Protein AF-A0A7Z9FLG4-F1 (afdb_monomer)

Foldseek 3Di:
DFFDQDQDDDPDPCSPPGDGDFAQVCLVVQLVVLLVVCVVCPPVDAAEGEGHDQALVSQLSSQLSAHLHYDDDPNCVVVNPCSVVRNVVSVVVVCVVVPHPDSNSNGNNVD

Sequence (111 aa):
TNTTVERPELKSKHRNESGGLSGKPLRKRSTEIIRTLYAELGTEVPIIGVGGIFNGADAYEKIRAGASAVQIYTALIFEGPGLVRKVKSELANLLEKDGFKSVAESVGADR

Solvent-accessible surface area (backbone atoms only — not comparable to full-atom values): 6204 Å² total; per-residue (Å²): 79,80,62,36,78,73,71,72,100,58,90,55,93,68,54,81,61,83,67,70,44,68,25,68,86,32,24,68,63,32,36,49,52,37,31,57,52,23,73,76,46,52,86,83,55,84,36,68,33,24,43,28,41,78,42,13,65,50,48,43,54,28,20,24,31,29,14,74,44,75,54,76,58,61,37,46,77,76,62,36,81,64,44,60,60,50,24,53,54,46,32,52,52,51,34,54,74,74,70,35,93,44,73,74,72,35,41,33,64,76,113

Radius of gyration: 14.54 Å; Cα contacts (8 Å, |Δi|>4): 172; chain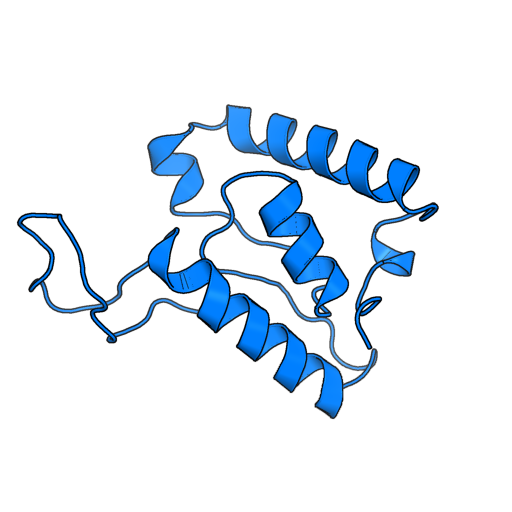s: 1; bounding box: 32×30×40 Å

Nearest PDB structures (foldseek):
  3zwt-assembly1_A  TM=9.890E-01  e=1.100E-12  Homo sapiens
  3zws-assembly1_A  TM=9.884E-01  e=1.925E-12  Homo sapiens
  8yhr-assembly1_A  TM=9.855E-01  e=1.700E-12  Homo sapiens
  4ori-assembly1_A  TM=9.824E-01  e=2.974E-12  Rattus norvegicus
  4oqv-assembly1_A  TM=9.874E-01  e=4.058E-12  Homo sapiens

Mean predicted aligned error: 2.48 Å

Structure (mmCIF, N/CA/C/O backbone):
data_AF-A0A7Z9FLG4-F1
#
_entry.id   AF-A0A7Z9FLG4-F1
#
loop_
_atom_site.group_PDB
_atom_site.id
_atom_site.type_symbol
_atom_site.label_atom_id
_atom_site.label_alt_id
_atom_site.label_comp_id
_atom_site.label_asym_id
_atom_site.label_entity_id
_atom_site.label_seq_id
_atom_site.pdbx_PDB_ins_code
_atom_site.Cartn_x
_atom_site.Cartn_y
_atom_site.Cartn_z
_atom_site.occupancy
_atom_site.B_iso_or_equiv
_atom_site.auth_seq_id
_atom_site.auth_comp_id
_atom_site.auth_asym_id
_atom_site.auth_atom_id
_atom_site.pdbx_PDB_model_num
ATOM 1 N N . THR A 1 1 ? 3.906 -7.815 1.489 1.00 90.38 1 THR A N 1
ATOM 2 C CA . THR A 1 1 ? 4.628 -9.016 1.021 1.00 90.38 1 THR A CA 1
ATOM 3 C C . THR A 1 1 ? 6.014 -8.636 0.535 1.00 90.38 1 THR A C 1
ATOM 5 O O . THR A 1 1 ? 6.251 -7.461 0.276 1.00 90.38 1 THR A O 1
ATOM 8 N N . ASN A 1 2 ? 6.910 -9.611 0.364 1.00 96.38 2 ASN A N 1
ATOM 9 C CA . ASN A 1 2 ? 8.130 -9.418 -0.427 1.00 96.38 2 ASN A CA 1
ATOM 10 C C . ASN A 1 2 ? 7.780 -9.363 -1.937 1.00 96.38 2 ASN A C 1
ATOM 12 O O . ASN A 1 2 ? 6.601 -9.371 -2.320 1.00 96.38 2 ASN A O 1
ATOM 16 N N . THR A 1 3 ? 8.805 -9.297 -2.781 1.00 93.81 3 THR A N 1
ATOM 17 C CA . THR A 1 3 ? 8.739 -9.471 -4.235 1.00 93.81 3 THR A CA 1
ATOM 18 C C . THR A 1 3 ? 8.150 -10.836 -4.627 1.00 93.81 3 THR A C 1
ATOM 20 O O . THR A 1 3 ? 8.018 -11.732 -3.791 1.00 93.81 3 THR A O 1
ATOM 23 N N . THR A 1 4 ? 7.756 -11.004 -5.893 1.00 95.56 4 THR A N 1
ATOM 24 C CA . THR A 1 4 ? 7.244 -12.287 -6.415 1.00 95.56 4 THR A CA 1
ATOM 25 C C . THR A 1 4 ? 8.097 -12.827 -7.559 1.00 95.56 4 THR A C 1
ATOM 27 O O . THR A 1 4 ? 8.640 -12.065 -8.359 1.00 95.56 4 THR A O 1
ATOM 30 N N . VAL A 1 5 ? 8.191 -14.152 -7.659 1.00 96.31 5 VAL A N 1
ATOM 31 C CA . VAL A 1 5 ? 8.789 -14.842 -8.815 1.00 96.31 5 VAL A CA 1
ATOM 32 C C . VAL A 1 5 ? 7.794 -15.004 -9.965 1.00 96.31 5 VAL A C 1
ATOM 34 O O . VAL A 1 5 ? 8.200 -15.232 -11.098 1.00 96.31 5 VAL A O 1
ATOM 37 N N . GLU A 1 6 ? 6.498 -14.824 -9.696 1.00 94.38 6 GLU A N 1
ATOM 38 C CA . GLU A 1 6 ? 5.462 -14.828 -10.727 1.00 94.38 6 GLU A CA 1
ATOM 39 C C . GLU A 1 6 ? 5.722 -13.719 -11.762 1.00 94.38 6 GLU A C 1
ATOM 41 O O . GLU A 1 6 ? 6.168 -12.609 -11.439 1.00 94.38 6 GLU A O 1
ATOM 46 N N . ARG A 1 7 ? 5.438 -14.030 -13.027 1.00 94.44 7 ARG A N 1
ATOM 47 C CA . ARG A 1 7 ? 5.521 -13.107 -14.160 1.00 94.44 7 ARG A CA 1
ATOM 48 C C . ARG A 1 7 ? 4.151 -13.061 -14.837 1.00 94.44 7 ARG A C 1
ATOM 50 O O . ARG A 1 7 ? 3.884 -13.900 -15.690 1.00 94.44 7 ARG A O 1
ATOM 57 N N . PRO A 1 8 ? 3.255 -12.142 -14.425 1.00 92.75 8 PRO A N 1
ATOM 58 C CA . PRO A 1 8 ? 2.015 -11.916 -15.159 1.00 92.75 8 PRO A CA 1
ATOM 59 C C . PRO A 1 8 ? 2.329 -11.326 -16.541 1.00 92.75 8 PRO A C 1
ATOM 61 O O . PRO A 1 8 ? 3.484 -11.043 -16.859 1.00 92.75 8 PRO A O 1
ATOM 64 N N . GLU A 1 9 ? 1.304 -11.072 -17.347 1.00 93.62 9 GLU A N 1
ATOM 65 C CA . GLU A 1 9 ? 1.475 -10.372 -18.621 1.00 93.62 9 GLU A CA 1
ATOM 66 C C . GLU A 1 9 ? 2.100 -8.979 -18.404 1.00 93.62 9 GLU A C 1
ATOM 68 O O . GLU A 1 9 ? 1.477 -8.054 -17.871 1.00 93.62 9 GLU A O 1
ATOM 73 N N . LEU A 1 10 ? 3.370 -8.833 -18.794 1.00 96.00 10 LEU A N 1
ATOM 74 C CA . LEU A 1 10 ? 4.179 -7.628 -18.617 1.00 96.00 10 LEU A CA 1
ATOM 75 C C . LEU A 1 10 ? 4.620 -7.083 -19.978 1.00 96.00 10 LEU A C 1
ATOM 77 O O . LEU A 1 10 ? 5.123 -7.812 -20.826 1.00 96.00 10 LEU A O 1
ATOM 81 N N . LYS A 1 11 ? 4.522 -5.762 -20.157 1.00 95.81 11 LYS A N 1
ATOM 82 C CA . LYS A 1 11 ? 4.887 -5.087 -21.418 1.00 95.81 11 LYS A CA 1
ATOM 83 C C . LYS A 1 11 ? 6.385 -4.799 -21.571 1.00 95.81 11 LYS A C 1
ATOM 85 O O . LYS A 1 11 ? 6.852 -4.543 -22.674 1.00 95.81 11 LYS A O 1
ATOM 90 N N . SER A 1 12 ? 7.137 -4.781 -20.470 1.00 96.25 12 SER A N 1
ATOM 91 C CA . SER A 1 12 ? 8.559 -4.416 -20.487 1.00 96.25 12 SER A CA 1
ATOM 92 C C . SER A 1 12 ? 9.393 -5.417 -21.293 1.00 96.25 12 SER A C 1
ATOM 94 O O . SER A 1 12 ? 9.144 -6.625 -21.269 1.00 96.25 12 SER A O 1
ATOM 96 N N . LYS A 1 13 ? 10.459 -4.937 -21.945 1.00 97.19 13 LYS A N 1
ATOM 97 C CA . LYS A 1 13 ? 11.471 -5.812 -22.560 1.00 97.19 13 LYS A CA 1
ATOM 98 C C . LYS A 1 13 ? 12.154 -6.730 -21.534 1.00 97.19 13 LYS A C 1
ATOM 100 O O . LYS A 1 13 ? 12.527 -7.840 -21.878 1.00 97.19 13 LYS A O 1
ATOM 105 N N . HIS A 1 14 ? 12.206 -6.306 -20.268 1.00 96.31 14 HIS A N 1
ATOM 106 C CA . HIS A 1 14 ? 12.784 -7.050 -19.141 1.00 96.31 14 HIS A CA 1
ATOM 107 C C . HIS A 1 14 ? 11.800 -8.022 -18.464 1.00 96.31 14 HIS A C 1
ATOM 109 O O . HIS A 1 14 ? 12.057 -8.507 -17.368 1.00 96.31 14 HIS A O 1
ATOM 115 N N . ARG A 1 15 ? 10.641 -8.305 -19.072 1.00 96.56 15 ARG A N 1
ATOM 116 C CA . ARG A 1 15 ? 9.606 -9.170 -18.471 1.00 96.56 15 ARG A CA 1
ATOM 117 C C . ARG A 1 15 ? 10.081 -10.585 -18.116 1.00 96.56 15 ARG A C 1
ATOM 119 O O . ARG A 1 15 ? 9.513 -11.189 -17.215 1.00 96.56 15 ARG A O 1
ATOM 126 N N . ASN A 1 16 ? 11.114 -11.079 -18.798 1.00 95.88 16 ASN A N 1
ATOM 127 C CA . ASN A 1 16 ? 11.653 -12.428 -18.624 1.00 95.88 16 ASN A CA 1
ATOM 128 C C . ASN A 1 16 ? 12.897 -12.479 -17.719 1.00 95.88 16 ASN A C 1
ATOM 130 O O . ASN A 1 16 ? 13.485 -13.546 -17.576 1.00 95.88 16 ASN A O 1
ATOM 134 N N . GLU A 1 17 ? 13.313 -11.355 -17.124 1.00 97.25 17 GLU A N 1
ATOM 135 C CA . GLU A 1 17 ? 14.431 -11.354 -16.175 1.00 97.25 17 GLU A CA 1
ATOM 136 C C . GLU A 1 17 ? 14.107 -12.229 -14.959 1.00 97.25 17 GLU A C 1
ATOM 138 O O . GLU A 1 17 ? 12.964 -12.269 -14.481 1.00 97.25 17 GLU A O 1
ATOM 143 N N . SER A 1 18 ? 15.126 -12.905 -14.433 1.00 96.81 18 SER A N 1
ATOM 144 C CA . SER A 1 18 ? 15.023 -13.693 -13.206 1.00 96.81 18 SER A CA 1
ATOM 145 C C . SER A 1 18 ? 14.929 -12.793 -11.960 1.00 96.81 18 SER A C 1
ATOM 147 O O . SER A 1 18 ? 15.049 -11.570 -12.029 1.00 96.81 18 SER A O 1
ATOM 149 N N . GLY A 1 19 ? 14.646 -13.387 -10.797 1.00 96.50 19 GLY A N 1
ATOM 150 C CA . GLY A 1 19 ? 14.568 -12.667 -9.521 1.00 96.50 19 GLY A CA 1
ATOM 151 C C . GLY A 1 19 ? 13.173 -12.139 -9.166 1.00 96.50 19 GLY A C 1
ATOM 152 O O . GLY A 1 19 ? 12.150 -12.686 -9.590 1.00 96.50 19 GLY A O 1
ATOM 153 N N . GLY A 1 20 ? 13.119 -11.094 -8.341 1.00 97.25 20 GLY A N 1
ATOM 154 C CA . GLY A 1 20 ? 11.879 -10.582 -7.755 1.00 97.25 20 GLY A CA 1
ATOM 155 C C . GLY A 1 20 ? 11.208 -9.464 -8.560 1.00 97.25 20 GLY A C 1
ATOM 156 O O . GLY A 1 20 ? 11.785 -8.397 -8.756 1.00 97.25 20 GLY A O 1
ATOM 157 N N . LEU A 1 21 ? 9.945 -9.657 -8.946 1.00 97.44 21 LEU A N 1
ATOM 158 C CA . LEU A 1 21 ? 9.074 -8.601 -9.468 1.00 97.44 21 LEU A CA 1
ATOM 159 C C . LEU A 1 21 ? 8.473 -7.794 -8.308 1.00 97.44 21 LEU A C 1
ATOM 161 O O . LEU A 1 21 ? 8.082 -8.358 -7.285 1.00 97.44 21 LEU A O 1
ATOM 165 N N . SER A 1 22 ? 8.374 -6.475 -8.488 1.00 97.75 22 SER A N 1
ATOM 166 C CA . SER A 1 22 ? 7.817 -5.520 -7.517 1.00 97.75 22 SER A CA 1
ATOM 167 C C . SER A 1 22 ? 6.849 -4.532 -8.182 1.00 97.75 22 SER A C 1
ATOM 169 O O . SER A 1 22 ? 6.650 -4.551 -9.395 1.00 97.75 22 SER A O 1
ATOM 171 N N . GLY A 1 23 ? 6.253 -3.630 -7.397 1.00 97.25 23 GLY A N 1
ATOM 172 C CA . GLY A 1 23 ? 5.436 -2.528 -7.916 1.00 97.25 23 GLY A CA 1
ATOM 173 C C . GLY A 1 23 ? 3.992 -2.903 -8.244 1.00 97.25 23 GLY A C 1
ATOM 174 O O . GLY A 1 23 ? 3.428 -3.812 -7.636 1.00 97.25 23 GLY A O 1
ATOM 175 N N . LYS A 1 24 ? 3.374 -2.161 -9.178 1.00 96.88 24 LYS A N 1
ATOM 176 C CA . LYS A 1 24 ? 1.938 -2.264 -9.519 1.00 96.88 24 LYS A CA 1
ATOM 177 C C . LYS A 1 24 ? 1.442 -3.700 -9.762 1.00 96.88 24 LYS A C 1
ATOM 179 O O . LYS A 1 24 ? 0.364 -4.006 -9.255 1.00 96.88 24 LYS A O 1
ATOM 184 N N . PRO A 1 25 ? 2.190 -4.600 -10.439 1.00 96.75 25 PRO A N 1
ATOM 185 C CA . PRO A 1 25 ? 1.741 -5.980 -10.640 1.00 96.75 25 PRO A CA 1
ATOM 186 C C . PRO A 1 25 ? 1.452 -6.746 -9.339 1.00 96.75 25 PRO A C 1
ATOM 188 O O . PRO A 1 25 ? 0.640 -7.665 -9.338 1.00 96.75 25 PRO A O 1
ATOM 191 N N . LEU A 1 26 ? 2.067 -6.357 -8.214 1.00 96.88 26 LEU A N 1
ATOM 192 C CA . LEU A 1 26 ? 1.871 -7.019 -6.922 1.00 96.88 26 LEU A CA 1
ATOM 193 C C . LEU A 1 26 ? 0.645 -6.514 -6.160 1.00 96.88 26 LEU A C 1
ATOM 195 O O . LEU A 1 26 ? 0.293 -7.136 -5.158 1.00 96.88 26 LEU A O 1
ATOM 199 N N . ARG A 1 27 ? 0.006 -5.407 -6.572 1.00 97.62 27 ARG A N 1
ATOM 200 C CA . ARG A 1 27 ? -1.031 -4.731 -5.768 1.00 97.62 27 ARG A CA 1
ATOM 201 C C . ARG A 1 27 ? -2.137 -5.699 -5.347 1.00 97.62 27 ARG A C 1
ATOM 203 O O . ARG A 1 27 ? -2.296 -5.938 -4.155 1.00 97.62 27 ARG A O 1
ATOM 210 N N . LYS A 1 28 ? -2.805 -6.332 -6.320 1.00 96.94 28 LYS A N 1
ATOM 211 C CA . LYS A 1 28 ? -3.923 -7.261 -6.078 1.00 96.94 28 LYS A CA 1
ATOM 212 C C . LYS A 1 28 ? -3.517 -8.428 -5.171 1.00 96.94 28 LYS A C 1
ATOM 214 O O . LYS A 1 28 ? -4.126 -8.634 -4.130 1.00 96.94 28 LYS A O 1
ATOM 219 N N . ARG A 1 29 ? -2.450 -9.150 -5.533 1.00 96.94 29 ARG A N 1
ATOM 220 C CA . ARG A 1 29 ? -1.968 -10.331 -4.791 1.00 96.94 29 ARG A CA 1
ATOM 221 C C . ARG A 1 29 ? -1.572 -9.989 -3.356 1.00 96.94 29 ARG A C 1
ATOM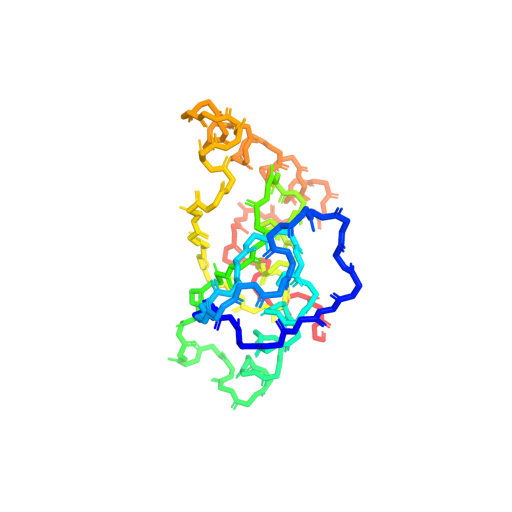 223 O O . ARG A 1 29 ? -1.925 -10.702 -2.428 1.00 96.94 29 ARG A O 1
ATOM 230 N N . SER A 1 30 ? -0.844 -8.891 -3.167 1.00 98.06 30 SER A N 1
ATOM 231 C CA . SER A 1 30 ? -0.403 -8.479 -1.832 1.00 98.06 30 SER A CA 1
ATOM 232 C C . SER A 1 30 ? -1.547 -7.970 -0.958 1.00 98.06 30 SER A C 1
ATOM 234 O O . SER A 1 30 ? -1.478 -8.149 0.251 1.00 98.06 30 SER A O 1
ATOM 236 N N . THR A 1 31 ? -2.582 -7.348 -1.532 1.00 98.50 31 THR A N 1
ATOM 237 C CA . THR A 1 31 ? -3.804 -6.983 -0.796 1.00 98.50 31 THR A CA 1
ATOM 238 C C . THR A 1 31 ? -4.586 -8.229 -0.384 1.00 98.50 31 THR A C 1
ATOM 240 O O . THR A 1 31 ? -5.015 -8.311 0.760 1.00 98.50 31 THR A O 1
ATOM 243 N N . GLU A 1 32 ? -4.702 -9.228 -1.263 1.00 98.00 32 GLU A N 1
ATOM 244 C CA . GLU A 1 32 ? -5.383 -10.485 -0.925 1.00 98.00 32 GLU A CA 1
ATOM 245 C C . GLU A 1 32 ? -4.684 -11.228 0.216 1.00 98.00 32 GLU A C 1
ATOM 247 O O . GLU A 1 32 ? -5.325 -11.626 1.178 1.00 98.00 32 GLU A O 1
ATOM 252 N N . ILE A 1 33 ? -3.351 -11.309 0.182 1.00 97.88 33 ILE A N 1
ATOM 253 C CA . ILE A 1 33 ? -2.577 -11.918 1.272 1.00 97.88 33 ILE A CA 1
ATOM 254 C C . ILE A 1 33 ? -2.802 -11.185 2.602 1.00 97.88 33 ILE A C 1
ATOM 256 O O . ILE A 1 33 ? -2.899 -11.834 3.637 1.00 97.88 33 ILE A O 1
ATOM 260 N N . ILE A 1 34 ? -2.896 -9.849 2.592 1.00 98.44 34 ILE A N 1
ATOM 261 C CA . ILE A 1 34 ? -3.224 -9.080 3.804 1.00 98.44 34 ILE A CA 1
ATOM 262 C C . ILE A 1 34 ? -4.605 -9.485 4.323 1.00 98.44 34 ILE A C 1
ATOM 264 O O . ILE A 1 34 ? -4.723 -9.766 5.509 1.00 98.44 34 ILE A O 1
ATOM 268 N N . ARG A 1 35 ? -5.611 -9.573 3.444 1.00 98.19 35 ARG A N 1
ATOM 269 C CA . ARG A 1 35 ? -6.975 -9.977 3.810 1.00 98.19 35 ARG A CA 1
ATOM 270 C C . ARG A 1 35 ? -7.008 -11.368 4.436 1.00 98.19 35 ARG A C 1
ATOM 272 O O . ARG A 1 35 ? -7.587 -11.529 5.505 1.00 98.19 35 ARG A O 1
ATOM 279 N N . THR A 1 36 ? -6.350 -12.345 3.809 1.00 97.94 36 THR A N 1
ATOM 280 C CA . THR A 1 36 ? -6.259 -13.717 4.329 1.00 97.94 36 THR A CA 1
ATOM 281 C C . THR A 1 36 ? -5.572 -13.753 5.691 1.00 97.94 36 THR A C 1
ATOM 283 O O . THR A 1 36 ? -6.114 -14.314 6.634 1.00 97.94 36 THR A O 1
ATOM 286 N N . LEU A 1 37 ? -4.401 -13.120 5.825 1.00 97.50 37 LEU A N 1
ATOM 287 C CA . LEU A 1 37 ? -3.667 -13.106 7.092 1.00 97.50 37 LEU A CA 1
ATOM 288 C C . LEU A 1 37 ? -4.449 -12.400 8.190 1.00 97.50 37 LEU A C 1
ATOM 290 O O . LEU A 1 37 ? -4.472 -12.867 9.321 1.00 97.50 37 LEU A O 1
ATOM 294 N N . TYR A 1 38 ? -5.093 -11.284 7.860 1.00 97.94 38 TYR A N 1
ATOM 295 C CA . TYR A 1 38 ? -5.911 -10.570 8.815 1.00 97.94 38 TYR A CA 1
ATOM 296 C C . TYR A 1 38 ? -7.039 -11.493 9.288 1.00 97.94 38 TYR A C 1
ATOM 298 O O . TYR A 1 38 ? -7.150 -11.696 10.494 1.00 97.94 38 TYR A O 1
ATOM 306 N N . ALA A 1 39 ? -7.816 -12.107 8.385 1.00 97.31 39 ALA A N 1
ATOM 307 C CA . ALA A 1 39 ? -8.916 -13.016 8.734 1.00 97.31 39 ALA A CA 1
ATOM 308 C C . ALA A 1 39 ? -8.529 -14.077 9.783 1.00 97.31 39 ALA A C 1
ATOM 310 O O . ALA A 1 39 ? -9.286 -14.273 10.730 1.00 97.31 39 ALA A O 1
ATOM 311 N N . GLU A 1 40 ? -7.330 -14.654 9.666 1.00 97.06 40 GLU A N 1
ATOM 312 C CA . GLU A 1 40 ? -6.797 -15.648 10.608 1.00 97.06 40 GLU A CA 1
ATOM 313 C C . GLU A 1 40 ? -6.259 -15.040 11.917 1.00 97.06 40 GLU A C 1
ATOM 315 O O . GLU A 1 40 ? -6.452 -15.602 12.990 1.00 97.06 40 GLU A O 1
ATOM 320 N N . LEU A 1 41 ? -5.568 -13.897 11.848 1.00 95.94 41 LEU A N 1
ATOM 321 C CA . LEU A 1 41 ? -4.817 -13.333 12.982 1.00 95.94 41 LEU A CA 1
ATOM 322 C C . LEU A 1 41 ? -5.598 -12.293 13.799 1.00 95.94 41 LEU A C 1
ATOM 324 O O . LEU A 1 41 ? -5.181 -11.907 14.891 1.00 95.94 41 LEU A O 1
ATOM 328 N N . GLY A 1 42 ? -6.703 -11.778 13.260 1.00 93.06 42 GLY A N 1
ATOM 329 C CA . GLY A 1 42 ? -7.457 -10.702 13.897 1.00 93.06 42 GLY A CA 1
ATOM 330 C C . GLY A 1 42 ? -6.606 -9.449 14.132 1.00 93.06 42 GLY A C 1
ATOM 331 O O . GLY A 1 42 ? -5.776 -9.064 13.309 1.00 93.06 42 GLY A O 1
ATOM 332 N N . THR A 1 43 ? -6.833 -8.798 15.270 1.00 93.25 43 THR A N 1
ATOM 333 C CA . THR A 1 43 ? -6.097 -7.603 15.713 1.00 93.25 43 THR A CA 1
ATOM 334 C C . THR A 1 43 ? -4.866 -7.923 16.563 1.00 93.25 43 THR A C 1
ATOM 336 O O . THR A 1 43 ? -4.168 -7.000 16.973 1.00 93.25 43 THR A O 1
ATOM 339 N N . GLU A 1 44 ? -4.598 -9.198 16.855 1.00 94.75 44 GLU A N 1
ATOM 340 C CA . GLU A 1 44 ? -3.512 -9.602 17.759 1.00 94.75 44 GLU A CA 1
ATOM 341 C C . GLU A 1 44 ? -2.129 -9.412 17.128 1.00 94.75 44 GLU A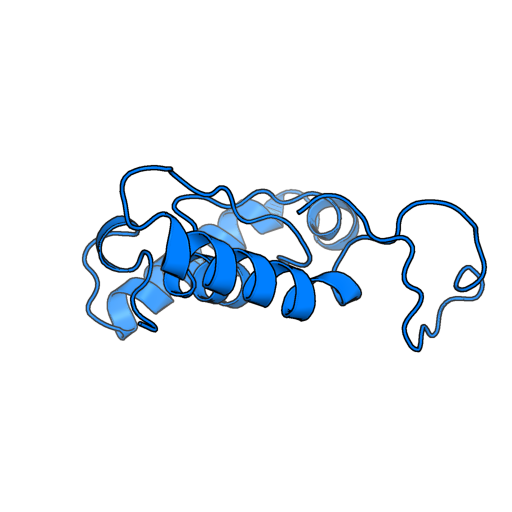 C 1
ATOM 343 O O . GLU A 1 44 ? -1.157 -9.115 17.823 1.00 94.75 44 GLU A O 1
ATOM 348 N N . VAL A 1 45 ? -2.041 -9.536 15.799 1.00 96.44 45 VAL A N 1
ATOM 349 C CA . VAL A 1 45 ? -0.792 -9.392 15.046 1.00 96.44 45 VAL A CA 1
ATOM 350 C C . VAL A 1 45 ? -0.907 -8.229 14.055 1.00 96.44 45 VAL A C 1
ATOM 352 O O . VAL A 1 45 ? -1.595 -8.356 13.040 1.00 96.44 45 VAL A O 1
ATOM 355 N N . PRO A 1 46 ? -0.220 -7.094 14.291 1.00 96.75 46 PRO A N 1
ATOM 356 C CA . PRO A 1 46 ? -0.222 -5.970 13.361 1.00 96.75 46 PRO A CA 1
ATOM 357 C C . PRO A 1 46 ? 0.394 -6.342 12.008 1.00 96.75 46 PRO A C 1
ATOM 359 O O . PRO A 1 46 ? 1.516 -6.847 11.932 1.00 96.75 46 PRO A O 1
ATOM 362 N N . ILE A 1 47 ? -0.312 -6.031 10.920 1.00 98.44 47 ILE A N 1
ATOM 363 C CA . ILE A 1 47 ? 0.151 -6.310 9.556 1.00 98.44 47 ILE A CA 1
ATOM 364 C C . ILE A 1 47 ? 0.692 -5.030 8.920 1.00 98.44 47 ILE A C 1
ATOM 366 O O . ILE A 1 47 ? 0.010 -4.008 8.863 1.00 98.44 47 ILE A O 1
ATOM 370 N N . ILE A 1 48 ? 1.902 -5.094 8.362 1.00 98.56 48 ILE A N 1
ATOM 371 C CA . ILE A 1 48 ? 2.451 -4.023 7.521 1.00 98.56 48 ILE A CA 1
ATOM 372 C C . ILE A 1 48 ? 2.233 -4.382 6.046 1.00 98.56 48 ILE A C 1
ATOM 374 O O . ILE A 1 48 ? 2.803 -5.339 5.513 1.00 98.56 48 ILE A O 1
ATOM 378 N N . GLY A 1 49 ? 1.396 -3.600 5.368 1.00 98.06 49 GLY A N 1
ATOM 379 C 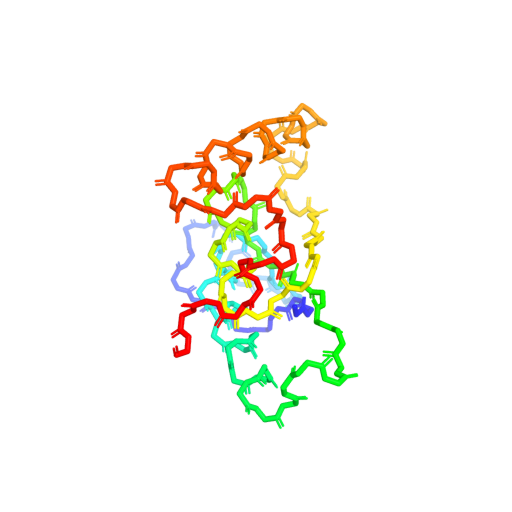CA . GLY A 1 49 ? 1.033 -3.792 3.972 1.00 98.06 49 GLY A CA 1
ATOM 380 C C . GLY A 1 49 ? 2.123 -3.318 3.012 1.00 98.06 49 GLY A C 1
ATOM 381 O O . GLY A 1 49 ? 2.521 -2.157 3.014 1.00 98.06 49 GLY A O 1
ATOM 382 N N . VAL A 1 50 ? 2.586 -4.206 2.133 1.00 98.00 50 VAL A N 1
ATOM 383 C CA . VAL A 1 50 ? 3.653 -3.902 1.161 1.00 98.00 50 VAL A CA 1
ATOM 384 C C . VAL A 1 50 ? 3.320 -4.523 -0.185 1.00 98.00 50 VAL A C 1
ATOM 386 O O . VAL A 1 50 ? 2.936 -5.694 -0.226 1.00 98.00 50 VAL A O 1
ATOM 389 N N . GLY A 1 51 ? 3.513 -3.762 -1.264 1.00 97.81 51 GLY A N 1
ATOM 390 C CA . GLY A 1 51 ? 3.375 -4.228 -2.647 1.00 97.81 51 GLY A CA 1
ATOM 391 C C . GLY A 1 51 ? 2.400 -3.381 -3.465 1.00 97.81 51 GLY A C 1
ATOM 392 O O . GLY A 1 51 ? 1.199 -3.404 -3.224 1.00 97.81 51 GLY A O 1
ATOM 393 N N . GLY A 1 52 ? 2.919 -2.652 -4.456 1.00 97.88 52 GLY A N 1
ATOM 394 C CA . GLY A 1 52 ? 2.092 -1.954 -5.448 1.00 97.88 52 GLY A CA 1
ATOM 395 C C . GLY A 1 52 ? 1.300 -0.747 -4.941 1.00 97.88 52 GLY A C 1
ATOM 396 O O . GLY A 1 52 ? 0.193 -0.541 -5.416 1.00 97.88 52 GLY A O 1
ATOM 397 N N . ILE A 1 53 ? 1.860 0.043 -4.019 1.00 98.62 53 ILE A N 1
ATOM 398 C CA . ILE A 1 53 ? 1.224 1.242 -3.446 1.00 98.62 53 ILE A CA 1
ATOM 399 C C . ILE A 1 53 ? 1.766 2.492 -4.144 1.00 98.62 53 ILE A C 1
ATOM 401 O O . ILE A 1 53 ? 2.938 2.822 -3.964 1.00 98.62 53 ILE A O 1
ATOM 405 N N . PHE A 1 54 ? 0.939 3.156 -4.952 1.00 98.56 54 PHE A N 1
ATOM 406 C CA . PHE A 1 54 ? 1.307 4.325 -5.766 1.00 98.56 54 PHE A CA 1
ATOM 407 C C . PHE A 1 54 ? 0.463 5.572 -5.462 1.00 98.56 54 PHE A C 1
ATOM 409 O O . PHE A 1 54 ? 0.733 6.641 -6.005 1.00 98.56 54 PHE A O 1
ATOM 416 N N . ASN A 1 55 ? -0.567 5.453 -4.629 1.00 98.62 55 ASN A N 1
ATOM 417 C CA . ASN A 1 55 ? -1.461 6.546 -4.250 1.00 98.62 55 ASN A CA 1
ATOM 418 C C . ASN A 1 55 ? -2.162 6.225 -2.912 1.00 98.62 55 ASN A C 1
ATOM 420 O O . ASN A 1 55 ? -1.978 5.141 -2.347 1.00 98.62 55 ASN A O 1
ATOM 424 N N . GLY A 1 56 ? -2.939 7.176 -2.390 1.00 98.62 56 GLY A N 1
ATOM 425 C CA . GLY A 1 56 ? -3.687 7.016 -1.143 1.00 98.62 56 GLY A CA 1
ATOM 426 C C . GLY A 1 56 ? -4.771 5.947 -1.213 1.00 98.62 56 GLY A C 1
ATOM 427 O O . GLY A 1 56 ? -4.977 5.258 -0.222 1.00 98.62 56 GLY A O 1
ATOM 428 N N . ALA A 1 57 ? -5.399 5.733 -2.373 1.00 98.75 57 ALA A N 1
ATOM 429 C CA . ALA A 1 57 ? -6.399 4.677 -2.545 1.00 98.75 57 ALA A CA 1
ATOM 430 C C . ALA A 1 57 ? -5.781 3.274 -2.437 1.00 98.75 57 ALA A C 1
ATOM 432 O O . ALA A 1 57 ? -6.357 2.407 -1.789 1.00 98.75 57 ALA A O 1
ATOM 433 N N . ASP A 1 58 ? -4.579 3.061 -2.981 1.00 98.75 58 ASP A N 1
ATOM 434 C CA . ASP A 1 58 ? -3.853 1.793 -2.833 1.00 98.75 58 ASP A CA 1
ATOM 435 C C . ASP A 1 58 ? -3.469 1.533 -1.365 1.00 98.75 58 ASP A C 1
ATOM 437 O O . ASP A 1 58 ? -3.507 0.396 -0.891 1.00 98.75 58 ASP A O 1
ATOM 441 N N . ALA A 1 59 ? -3.068 2.582 -0.636 1.00 98.81 59 ALA A N 1
ATOM 442 C CA . ALA A 1 59 ? -2.772 2.477 0.792 1.00 98.81 59 ALA A CA 1
ATOM 443 C C . ALA A 1 59 ? -4.044 2.171 1.592 1.00 98.81 59 ALA A C 1
ATOM 445 O O . ALA A 1 59 ? -4.039 1.281 2.441 1.00 98.81 59 ALA A O 1
ATOM 446 N N . TYR A 1 60 ? -5.131 2.872 1.277 1.00 98.81 60 TYR A N 1
ATOM 447 C CA . TYR A 1 60 ? -6.424 2.719 1.924 1.00 98.81 60 TYR A CA 1
ATOM 448 C C . TYR A 1 60 ? -7.012 1.322 1.715 1.00 98.81 60 TYR A C 1
ATOM 450 O O . TYR A 1 60 ? -7.415 0.686 2.681 1.00 98.81 60 TYR A O 1
ATOM 458 N N . GLU A 1 61 ? -6.950 0.789 0.491 1.00 98.69 61 GLU A N 1
ATOM 459 C CA . GLU A 1 61 ? -7.357 -0.585 0.163 1.00 98.69 61 GLU A CA 1
ATOM 460 C C . GLU A 1 61 ? -6.626 -1.613 1.042 1.00 98.69 61 GLU A C 1
ATOM 462 O O . GLU A 1 61 ? -7.232 -2.548 1.561 1.00 98.69 61 GLU A O 1
ATOM 467 N N . LYS A 1 62 ? -5.316 -1.441 1.256 1.00 98.75 62 LYS A N 1
ATOM 468 C CA . LYS A 1 62 ? -4.545 -2.346 2.121 1.00 98.75 62 LYS A CA 1
ATOM 469 C C . LYS A 1 62 ? -4.904 -2.208 3.591 1.00 98.75 62 LYS A C 1
ATOM 471 O O . LYS A 1 62 ? -4.922 -3.216 4.293 1.00 98.75 62 LYS A O 1
ATOM 476 N N . ILE A 1 63 ? -5.159 -0.986 4.052 1.00 98.75 63 ILE A N 1
ATOM 477 C CA . ILE A 1 63 ? -5.559 -0.727 5.435 1.00 98.75 63 ILE A CA 1
ATOM 478 C C . ILE A 1 63 ? -6.919 -1.370 5.710 1.00 98.75 63 ILE A C 1
ATOM 480 O O . ILE A 1 63 ? -7.036 -2.180 6.629 1.00 98.75 63 ILE A O 1
ATOM 484 N N . ARG A 1 64 ? -7.905 -1.127 4.841 1.00 98.62 64 ARG A N 1
ATOM 485 C CA . ARG A 1 64 ? -9.231 -1.756 4.916 1.00 98.62 64 ARG A CA 1
ATOM 486 C C . ARG A 1 64 ? -9.186 -3.278 4.817 1.00 98.62 64 ARG A C 1
ATOM 488 O O . ARG A 1 64 ? -9.968 -3.949 5.481 1.00 98.62 64 ARG A O 1
ATOM 495 N N . ALA A 1 65 ? -8.223 -3.834 4.082 1.00 98.50 65 ALA A N 1
ATOM 496 C CA . ALA A 1 65 ? -7.983 -5.276 4.050 1.00 98.50 65 ALA A CA 1
ATOM 497 C C . ALA A 1 65 ? -7.373 -5.842 5.350 1.00 98.50 65 ALA A C 1
ATOM 499 O O . ALA A 1 65 ? -7.397 -7.056 5.534 1.00 98.50 65 ALA A O 1
ATOM 500 N N . GLY A 1 66 ? -6.817 -5.006 6.236 1.00 98.31 66 GLY A N 1
ATOM 501 C CA . GLY A 1 66 ? -6.265 -5.433 7.529 1.00 98.31 66 GLY A CA 1
ATOM 502 C C . GLY A 1 66 ? -4.872 -4.908 7.876 1.00 98.31 66 GLY A C 1
ATOM 503 O O . GLY A 1 66 ? -4.342 -5.245 8.932 1.00 98.31 66 GLY A O 1
ATOM 504 N N . ALA A 1 67 ? -4.239 -4.107 7.016 1.00 98.56 67 ALA A N 1
ATOM 505 C CA . ALA A 1 67 ? -2.928 -3.543 7.325 1.00 98.56 67 ALA A CA 1
ATOM 506 C C . ALA A 1 67 ? -3.027 -2.377 8.325 1.00 98.56 67 ALA A C 1
ATOM 508 O O . ALA A 1 67 ? -3.779 -1.431 8.124 1.00 98.56 67 ALA A O 1
ATOM 509 N N . SER A 1 68 ? -2.192 -2.385 9.360 1.00 98.31 68 SER A N 1
ATOM 510 C CA . SER A 1 68 ? -2.077 -1.284 10.329 1.00 98.31 68 SER A CA 1
ATOM 511 C C . SER A 1 68 ? -1.168 -0.153 9.831 1.00 98.31 68 SER A C 1
ATOM 513 O O . SER A 1 68 ? -1.265 0.983 10.285 1.00 98.31 68 SER A O 1
ATOM 515 N N . ALA A 1 69 ? -0.265 -0.461 8.899 1.00 98.31 69 ALA A N 1
ATOM 516 C CA . ALA A 1 69 ? 0.640 0.490 8.260 1.00 98.31 69 ALA A CA 1
ATOM 517 C C . ALA A 1 69 ? 1.000 0.018 6.846 1.00 98.31 69 ALA A C 1
ATOM 519 O O . ALA A 1 69 ? 0.755 -1.134 6.487 1.00 98.31 69 ALA A O 1
ATOM 520 N N . VAL A 1 70 ? 1.624 0.887 6.047 1.00 98.62 70 VAL A N 1
ATOM 521 C CA . VAL A 1 70 ? 2.069 0.552 4.688 1.00 98.62 70 VAL A CA 1
ATOM 522 C C . VAL A 1 70 ? 3.531 0.917 4.435 1.00 98.62 70 VAL A C 1
ATOM 524 O O . VAL A 1 70 ? 4.035 1.894 4.983 1.00 98.62 70 VAL A O 1
ATOM 527 N N . GLN A 1 71 ? 4.207 0.157 3.567 1.00 98.56 71 GLN A N 1
ATOM 528 C CA . GLN A 1 71 ? 5.555 0.470 3.073 1.00 98.56 71 GLN A CA 1
ATOM 529 C C . GLN A 1 71 ? 5.558 0.692 1.563 1.00 98.56 71 GLN A C 1
ATOM 531 O O . GLN A 1 71 ? 4.894 -0.012 0.796 1.00 98.56 71 GLN A O 1
ATOM 536 N N . ILE A 1 72 ? 6.371 1.653 1.132 1.00 98.12 72 ILE A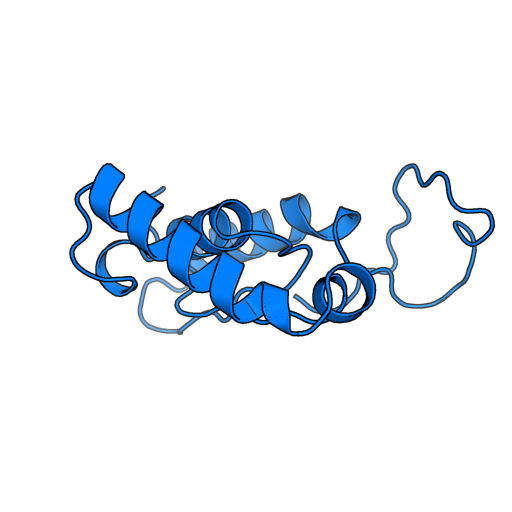 N 1
ATOM 537 C CA . ILE A 1 72 ? 6.475 2.082 -0.258 1.00 98.12 72 ILE A CA 1
ATOM 538 C C . ILE A 1 72 ? 7.939 1.985 -0.683 1.00 98.12 72 ILE A C 1
ATOM 540 O O . ILE A 1 72 ? 8.815 2.519 -0.014 1.00 98.12 72 ILE A O 1
ATOM 544 N N . TYR A 1 73 ? 8.191 1.316 -1.810 1.00 98.00 73 TYR A N 1
ATOM 545 C CA . TYR A 1 73 ? 9.513 1.270 -2.440 1.00 98.00 73 TYR A CA 1
ATOM 546 C C . TYR A 1 73 ? 9.397 1.614 -3.920 1.00 98.00 73 TYR A C 1
ATOM 548 O O . TYR A 1 73 ? 9.726 2.724 -4.317 1.00 98.00 73 TYR A O 1
ATOM 556 N N . THR A 1 74 ? 8.906 0.689 -4.752 1.00 98.06 74 THR A N 1
ATOM 557 C CA . THR A 1 74 ? 8.924 0.838 -6.217 1.00 98.06 74 THR A CA 1
ATOM 558 C C . THR A 1 74 ? 8.312 2.155 -6.688 1.00 98.06 74 THR A C 1
ATOM 560 O O . THR A 1 74 ? 8.849 2.779 -7.590 1.00 98.06 74 THR A O 1
ATOM 563 N N . ALA A 1 75 ? 7.229 2.612 -6.059 1.00 98.12 75 ALA A N 1
ATOM 564 C CA . ALA A 1 75 ? 6.585 3.862 -6.434 1.00 98.12 75 ALA A CA 1
ATOM 565 C C . ALA A 1 75 ? 7.448 5.108 -6.170 1.00 98.12 75 ALA A C 1
ATOM 567 O O . ALA A 1 75 ? 7.358 6.049 -6.945 1.00 98.12 75 ALA A O 1
ATOM 568 N N . LEU A 1 76 ? 8.335 5.108 -5.165 1.00 98.19 76 LEU A N 1
ATOM 569 C CA . LEU A 1 76 ? 9.265 6.225 -4.936 1.00 98.19 76 LEU A CA 1
ATOM 570 C C . LEU A 1 76 ? 10.238 6.409 -6.106 1.00 98.19 76 LEU A C 1
ATOM 572 O O . LEU A 1 76 ? 10.608 7.536 -6.413 1.00 98.19 76 LEU A O 1
ATOM 576 N N . ILE A 1 77 ? 10.616 5.316 -6.777 1.00 98.25 77 ILE A N 1
ATOM 577 C CA . ILE A 1 77 ? 11.490 5.359 -7.957 1.00 98.25 77 ILE A CA 1
ATOM 578 C C . ILE A 1 77 ? 10.788 6.071 -9.125 1.00 98.25 77 ILE A C 1
ATOM 580 O O . ILE A 1 77 ? 11.436 6.785 -9.882 1.00 98.25 77 ILE A O 1
ATOM 584 N N . PHE A 1 78 ? 9.471 5.889 -9.271 1.00 97.62 78 PHE A N 1
ATOM 585 C CA . PHE A 1 78 ? 8.696 6.443 -10.389 1.00 97.62 78 PHE A CA 1
ATOM 586 C C . PHE A 1 78 ? 8.121 7.837 -10.112 1.00 97.62 78 PHE A C 1
ATOM 588 O O . PHE A 1 78 ? 8.105 8.677 -11.003 1.00 97.62 78 PHE A O 1
ATOM 595 N N . GLU A 1 79 ? 7.634 8.074 -8.896 1.00 97.88 79 GLU A N 1
ATOM 596 C CA . GLU A 1 79 ? 6.860 9.269 -8.526 1.00 97.88 79 GLU A CA 1
ATOM 597 C C . GLU A 1 79 ? 7.692 10.277 -7.707 1.00 97.88 79 GLU A C 1
ATOM 599 O O . GLU A 1 79 ? 7.250 11.393 -7.432 1.00 97.88 79 GLU A O 1
ATOM 604 N N . GLY A 1 80 ? 8.900 9.886 -7.284 1.00 98.12 80 GLY A N 1
ATOM 605 C CA . GLY A 1 80 ? 9.777 10.698 -6.447 1.00 98.12 80 GLY A CA 1
ATOM 606 C C . GLY A 1 80 ? 9.301 10.844 -4.991 1.00 98.12 80 GLY A C 1
ATOM 607 O O . GLY A 1 80 ? 8.290 10.269 -4.574 1.00 98.12 80 GLY A O 1
ATOM 608 N N . PRO A 1 81 ? 10.021 11.634 -4.172 1.00 96.69 81 PRO A N 1
ATOM 609 C CA . PRO A 1 81 ? 9.751 11.761 -2.735 1.00 96.69 81 PRO A CA 1
ATOM 610 C C . PRO A 1 81 ? 8.418 12.458 -2.414 1.00 96.69 81 PRO A C 1
ATOM 612 O O . PRO A 1 81 ? 7.837 12.221 -1.353 1.00 96.69 81 PRO A O 1
ATOM 615 N N . GLY A 1 82 ? 7.890 13.276 -3.335 1.00 98.19 82 GLY A N 1
ATOM 616 C CA . GLY A 1 82 ? 6.591 13.947 -3.187 1.00 98.19 82 GLY A CA 1
ATOM 617 C C . GLY A 1 82 ? 5.410 12.980 -3.038 1.00 98.19 82 GLY A C 1
ATOM 618 O O . GLY A 1 82 ? 4.380 13.347 -2.463 1.00 98.19 82 GLY A O 1
ATOM 619 N N . LEU A 1 83 ? 5.588 11.725 -3.465 1.00 98.38 83 LEU A N 1
ATOM 620 C CA . LEU A 1 83 ? 4.616 10.647 -3.318 1.00 98.38 83 LEU A CA 1
ATOM 621 C C . LEU A 1 83 ? 4.120 10.486 -1.878 1.00 98.38 83 LEU A C 1
ATOM 623 O O . LEU A 1 83 ? 2.927 10.294 -1.663 1.00 98.38 83 LEU A O 1
ATOM 627 N N . VAL A 1 84 ? 5.005 10.592 -0.884 1.00 98.00 84 VAL A N 1
ATOM 628 C CA . VAL A 1 84 ? 4.628 10.370 0.522 1.00 98.00 84 VAL A CA 1
ATOM 629 C C . VAL A 1 84 ? 3.586 11.393 0.975 1.00 98.00 84 VAL A C 1
ATOM 631 O O . VAL A 1 84 ? 2.600 11.035 1.617 1.00 98.00 84 VAL A O 1
ATOM 634 N N . ARG A 1 85 ? 3.764 12.668 0.601 1.00 98.56 85 ARG A N 1
ATOM 635 C CA . ARG A 1 85 ? 2.799 13.728 0.921 1.00 98.56 85 ARG A CA 1
ATOM 636 C C . ARG A 1 85 ? 1.464 13.479 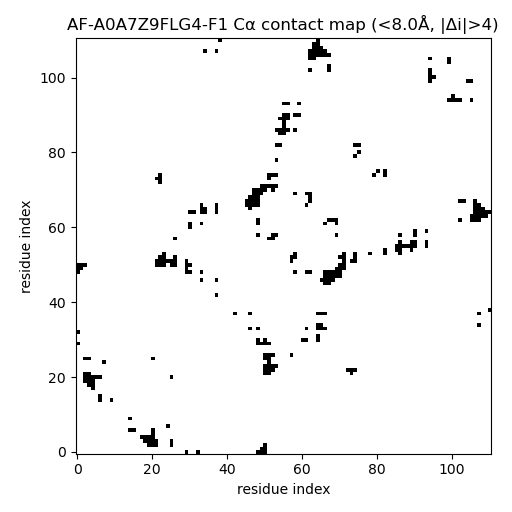0.222 1.00 98.56 85 ARG A C 1
ATOM 638 O O . ARG A 1 85 ? 0.429 13.573 0.873 1.00 98.56 85 ARG A O 1
ATOM 645 N N . LYS A 1 86 ? 1.502 13.114 -1.063 1.00 98.62 86 LYS A N 1
ATOM 646 C CA . LYS A 1 86 ? 0.311 12.787 -1.856 1.00 98.62 86 LYS A CA 1
ATOM 647 C C . LYS A 1 86 ? -0.493 11.648 -1.223 1.00 98.62 86 LYS A C 1
ATOM 649 O O . LYS A 1 86 ? -1.673 11.828 -0.947 1.00 98.62 86 LYS A O 1
ATOM 654 N N . VAL A 1 87 ? 0.160 10.523 -0.921 1.00 98.69 87 VAL A N 1
ATOM 655 C CA . VAL A 1 87 ? -0.473 9.347 -0.301 1.00 98.69 87 VAL A CA 1
ATOM 656 C C . VAL A 1 87 ? -1.126 9.717 1.028 1.00 98.69 87 VAL A C 1
ATOM 658 O O . VAL A 1 87 ? -2.265 9.332 1.264 1.00 98.69 87 VAL A O 1
ATOM 661 N N . LYS A 1 88 ? -0.443 10.495 1.879 1.00 98.62 88 LYS A N 1
ATOM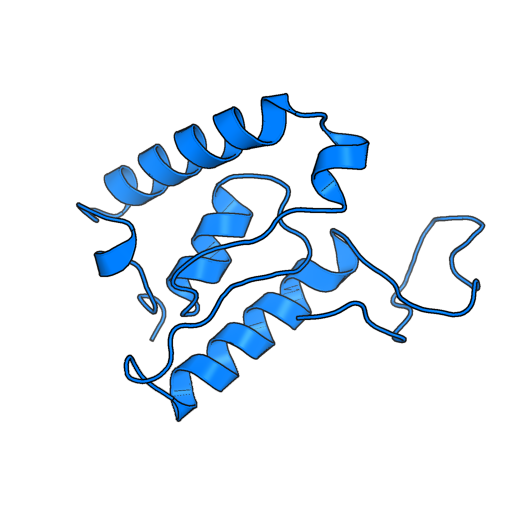 662 C CA . LYS A 1 88 ? -1.000 10.938 3.167 1.00 98.62 88 LYS A CA 1
ATOM 663 C C . LYS A 1 88 ? -2.249 11.805 2.999 1.00 98.62 88 LYS A C 1
ATOM 665 O O . LYS A 1 88 ? -3.227 11.576 3.700 1.00 98.62 88 LYS A O 1
ATOM 670 N N . SER A 1 89 ? -2.214 12.787 2.097 1.00 98.75 89 SER A N 1
ATOM 671 C CA . SER A 1 89 ? -3.357 13.673 1.846 1.00 98.75 89 SER A CA 1
ATOM 672 C C . SER A 1 89 ? -4.550 12.916 1.261 1.00 98.75 89 SER A C 1
ATOM 674 O O . SER A 1 89 ? -5.667 13.073 1.737 1.00 98.75 89 SER A O 1
ATOM 676 N N . GLU A 1 90 ? -4.318 12.058 0.268 1.00 98.81 90 GLU A N 1
ATOM 677 C CA . GLU A 1 90 ? -5.375 11.244 -0.341 1.00 98.81 90 GLU A CA 1
ATOM 678 C C . GLU A 1 90 ? -5.977 10.245 0.657 1.00 98.81 90 GLU A C 1
ATOM 680 O O . GLU A 1 90 ? -7.194 10.096 0.707 1.00 98.81 90 GLU A O 1
ATOM 685 N N . LEU A 1 91 ? -5.146 9.602 1.486 1.00 98.75 91 LEU A N 1
ATOM 686 C CA . LEU A 1 91 ? -5.608 8.693 2.536 1.00 98.75 91 LEU A CA 1
ATOM 687 C C . LEU A 1 91 ? -6.483 9.416 3.568 1.00 98.75 91 LEU A C 1
ATOM 689 O O . LEU A 1 91 ? -7.534 8.898 3.926 1.00 98.75 91 LEU A O 1
ATOM 693 N N . ALA A 1 92 ? -6.081 10.608 4.022 1.00 98.69 92 ALA A N 1
ATOM 694 C CA . ALA A 1 92 ? -6.876 11.400 4.961 1.00 98.69 92 ALA A CA 1
ATOM 695 C C . ALA A 1 92 ? -8.266 11.733 4.392 1.00 98.69 92 ALA A C 1
ATOM 697 O O . ALA A 1 92 ? -9.268 11.525 5.071 1.00 98.69 92 ALA A O 1
ATOM 698 N N . ASN A 1 93 ? -8.329 12.148 3.123 1.00 98.75 93 ASN A N 1
ATOM 699 C CA . ASN A 1 93 ? -9.595 12.446 2.452 1.00 98.75 93 ASN A CA 1
ATOM 700 C C . ASN A 1 93 ? -10.496 11.206 2.327 1.00 98.75 93 ASN A C 1
ATOM 702 O O . ASN A 1 93 ? -11.712 11.313 2.457 1.00 98.75 93 ASN A O 1
ATOM 706 N N . LEU A 1 94 ? -9.919 10.032 2.048 1.00 98.81 94 LEU A N 1
ATOM 707 C CA . LEU A 1 94 ? -10.673 8.778 1.949 1.00 98.81 94 LEU A CA 1
ATOM 708 C C . LEU A 1 94 ? -11.217 8.329 3.309 1.00 98.81 94 LEU A C 1
ATOM 710 O O . LEU A 1 94 ? -12.359 7.889 3.383 1.00 98.81 94 LEU A O 1
ATOM 714 N N . LEU A 1 95 ? -10.429 8.483 4.376 1.00 98.69 95 LEU A N 1
ATOM 715 C CA . LEU A 1 95 ? -10.8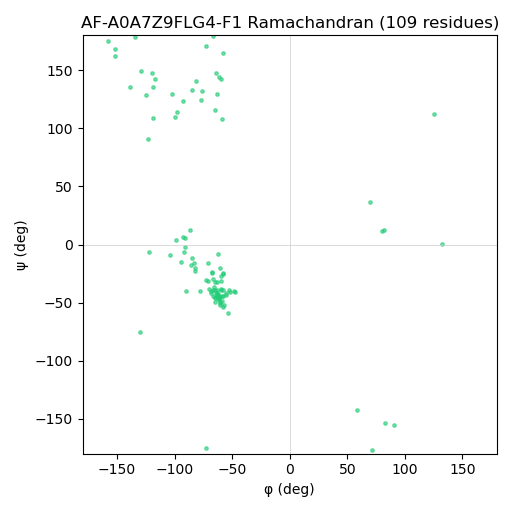76 8.203 5.742 1.00 98.69 95 LEU A CA 1
ATOM 716 C C . LEU A 1 95 ? -12.061 9.087 6.130 1.00 98.69 95 LEU A C 1
ATOM 718 O O . LEU A 1 95 ? -13.077 8.567 6.580 1.00 98.69 95 LEU A O 1
ATOM 722 N N . GLU A 1 96 ? -11.950 10.398 5.903 1.00 98.50 96 GLU A N 1
ATOM 723 C CA . GLU A 1 96 ? -13.017 11.357 6.200 1.00 98.50 96 GLU A CA 1
ATOM 724 C C . GLU A 1 96 ? -14.282 11.058 5.389 1.00 98.50 96 GLU A C 1
ATOM 726 O O . GLU A 1 96 ? -15.381 11.018 5.944 1.00 98.50 96 GLU A O 1
ATOM 731 N N . LYS A 1 97 ? -14.124 10.780 4.089 1.00 98.44 97 LYS A N 1
ATOM 732 C CA . LYS A 1 97 ? -15.233 10.430 3.196 1.00 98.44 97 LYS A CA 1
ATOM 733 C C . LYS A 1 97 ? -16.010 9.201 3.678 1.00 98.44 97 LYS A C 1
ATOM 735 O O . LYS A 1 97 ? -17.234 9.189 3.570 1.00 98.44 97 LYS A O 1
ATOM 740 N N . ASP A 1 98 ? -15.310 8.200 4.202 1.00 98.38 98 ASP A N 1
ATOM 741 C CA . ASP A 1 98 ? -15.911 6.950 4.672 1.00 98.38 98 ASP A CA 1
ATOM 742 C C . ASP A 1 98 ? -16.263 6.990 6.177 1.00 98.38 98 ASP A C 1
ATOM 744 O O . ASP A 1 98 ? -16.708 5.990 6.737 1.00 98.38 98 ASP A O 1
ATOM 748 N N . GLY A 1 99 ? -16.115 8.147 6.836 1.00 98.25 99 GLY A N 1
ATOM 749 C CA . GLY A 1 99 ? -16.551 8.375 8.217 1.00 98.25 99 GLY A CA 1
ATOM 750 C C . GLY A 1 99 ? -15.593 7.878 9.305 1.00 98.25 99 GLY A C 1
ATOM 751 O O . GLY A 1 99 ? -15.974 7.841 10.476 1.00 98.25 99 GLY A O 1
ATOM 752 N N . PHE A 1 100 ? -14.357 7.522 8.951 1.00 98.44 100 PHE A N 1
ATOM 753 C CA . PHE A 1 100 ? -13.330 7.101 9.904 1.00 98.44 100 PHE A CA 1
ATOM 754 C C . PHE A 1 100 ? -12.593 8.306 10.496 1.00 98.44 100 PHE A C 1
ATOM 756 O O . PHE A 1 100 ? -12.111 9.181 9.775 1.00 98.44 100 PHE A O 1
ATOM 763 N N . LYS A 1 101 ? -12.427 8.329 11.820 1.00 97.38 101 LYS A N 1
ATOM 764 C CA . LYS A 1 101 ? -11.703 9.390 12.545 1.00 97.38 101 LYS A CA 1
ATOM 765 C C . LYS A 1 101 ? -10.201 9.143 12.605 1.00 97.38 101 LYS A C 1
ATOM 767 O O . LYS A 1 101 ? -9.429 10.049 12.913 1.00 97.38 101 LYS A O 1
ATOM 772 N N . SER A 1 102 ? -9.769 7.911 12.350 1.00 97.88 102 SER A N 1
ATOM 773 C CA . SER A 1 102 ? -8.359 7.539 12.345 1.00 97.88 102 SER A CA 1
ATOM 774 C C . SER A 1 102 ? -8.089 6.364 11.410 1.00 97.88 102 SER A C 1
ATOM 776 O O . SER A 1 102 ? -8.988 5.600 11.070 1.00 97.88 102 SER A O 1
ATOM 778 N N . VAL A 1 103 ? -6.816 6.179 11.043 1.00 97.88 103 VAL A N 1
ATOM 779 C CA . VAL A 1 103 ? -6.370 4.985 10.305 1.00 97.88 103 VAL A CA 1
ATOM 780 C C . VAL A 1 103 ? -6.755 3.709 1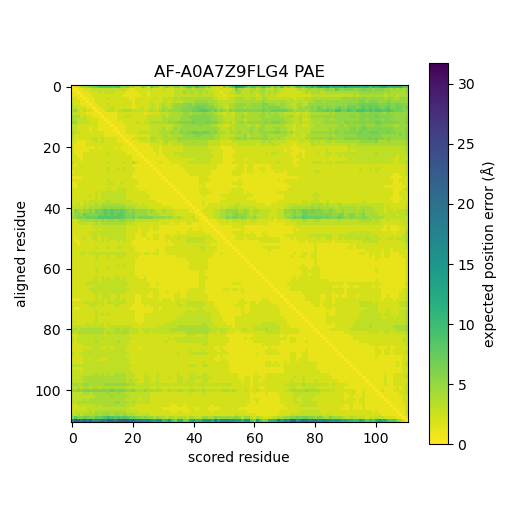1.056 1.00 97.88 103 VAL A C 1
ATOM 782 O O . VAL A 1 103 ? -7.227 2.767 10.427 1.00 97.88 103 VAL A O 1
ATOM 785 N N . ALA A 1 104 ? -6.599 3.694 12.385 1.00 97.56 104 ALA A N 1
ATOM 786 C CA . ALA A 1 104 ? -6.863 2.527 13.223 1.00 97.56 104 ALA A CA 1
ATOM 787 C C . ALA A 1 104 ? -8.317 2.039 13.120 1.00 97.56 104 ALA A C 1
ATOM 789 O O . ALA A 1 104 ? -8.540 0.836 13.062 1.00 97.56 104 ALA A O 1
ATOM 790 N N . GLU A 1 105 ? -9.286 2.955 13.022 1.00 97.69 105 GLU A N 1
ATOM 791 C CA . GLU A 1 105 ? -10.708 2.605 12.866 1.00 97.69 105 GLU A CA 1
ATOM 792 C C . GLU A 1 105 ? -11.019 1.948 11.514 1.00 97.69 105 GLU A C 1
ATOM 794 O O . GLU A 1 105 ? -11.988 1.207 11.399 1.00 97.69 105 GLU A O 1
ATOM 799 N N . SER A 1 106 ? -10.196 2.201 10.493 1.00 98.00 106 SER A N 1
ATOM 800 C CA . SER A 1 106 ? -10.377 1.629 9.155 1.00 98.00 106 SER A CA 1
ATOM 801 C C . SER A 1 106 ? -9.634 0.308 8.935 1.00 98.00 106 SER A C 1
ATOM 803 O O . SER A 1 106 ? -9.795 -0.307 7.880 1.00 98.00 106 SER A O 1
ATOM 805 N N . VAL A 1 107 ? -8.806 -0.135 9.892 1.00 98.38 107 VAL A N 1
ATOM 806 C CA . VAL A 1 107 ? -8.048 -1.387 9.764 1.00 98.38 107 VAL A CA 1
ATOM 807 C C . VAL A 1 107 ? -9.029 -2.548 9.716 1.00 98.38 107 VAL A C 1
ATOM 809 O O . VAL A 1 107 ? -9.727 -2.809 10.691 1.00 98.38 107 VAL A O 1
ATOM 812 N N . GLY A 1 108 ? -9.066 -3.262 8.591 1.00 97.62 108 GLY A N 1
ATOM 813 C CA . GLY A 1 108 ? -9.921 -4.439 8.479 1.00 97.62 108 GLY A CA 1
ATOM 814 C C . GLY A 1 108 ? -11.397 -4.178 8.187 1.00 97.62 108 GLY A C 1
ATOM 815 O O . GLY A 1 108 ? -12.188 -5.109 8.301 1.00 97.62 108 GLY A O 1
ATOM 816 N N . ALA A 1 109 ? -11.768 -2.949 7.820 1.00 97.38 109 ALA A N 1
ATOM 817 C CA . ALA A 1 109 ? -13.156 -2.529 7.613 1.00 97.38 109 ALA A CA 1
ATOM 818 C C . ALA A 1 109 ? -13.917 -3.254 6.479 1.00 97.38 109 ALA A C 1
ATOM 820 O O . ALA A 1 109 ? -15.114 -3.033 6.324 1.00 97.38 109 ALA A O 1
ATOM 821 N N . ASP A 1 110 ? -13.244 -4.080 5.672 1.00 93.38 110 ASP A N 1
ATOM 822 C CA . ASP A 1 110 ? -13.872 -4.880 4.607 1.00 93.38 110 ASP A CA 1
ATOM 823 C C . ASP A 1 110 ? -14.313 -6.285 5.066 1.00 93.38 110 ASP A C 1
ATOM 825 O O . ASP A 1 110 ? -14.694 -7.101 4.223 1.00 93.38 110 ASP A O 1
ATOM 829 N N . ARG A 1 111 ? -14.192 -6.599 6.363 1.00 68.38 111 ARG A N 1
ATOM 830 C CA . ARG A 1 111 ? -14.656 -7.868 6.943 1.00 68.38 111 ARG A CA 1
ATOM 831 C C . ARG A 1 111 ? -16.159 -7.906 7.181 1.00 68.38 111 ARG A C 1
ATOM 833 O O . ARG A 1 111 ? -16.713 -6.882 7.634 1.00 68.38 111 ARG A O 1
#

pLDDT: mean 97.17, std 3.15, range [68.38, 98.81]

Secondary structure (DSSP, 8-state):
---BS---S--STTTT-SS-B-SGGGHHHHHHHHHHHHHHHTTTS-EEEES---SHHHHHHHHHTTEEEEE-SHHHHHH-TTHHHHHHHHHHHHHHHTT-SSHHHHTTTT-